Protein AF-A0A355W8N7-F1 (afdb_monomer)

Foldseek 3Di:
DVVVCVVVVHDPVRVVVVVVVVQVVCVVLVWHWDQDPPPGIDIDDDPVSVVVVVVVVVVVVCVVVVDDD

Radius of gyration: 13.93 Å; Cα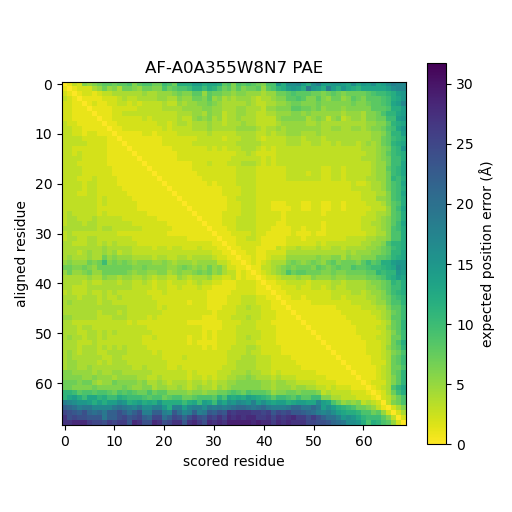 contacts (8 Å, |Δi|>4): 48; chains: 1; bounding box: 40×23×29 Å

Solvent-accessible surface area (backbone atoms only — not comparable to full-atom values): 4113 Å² total; per-residue (Å²): 104,72,69,60,14,60,76,66,76,34,54,70,69,57,39,52,52,53,48,52,55,50,41,57,55,34,46,77,65,62,30,42,75,42,83,40,90,99,68,54,71,42,79,52,62,56,72,66,52,54,52,53,53,52,52,50,53,50,53,56,50,41,67,74,64,71,69,73,132

pLDDT: mean 90.59, std 9.58, range [52.88, 98.19]

Structure (mmCIF, N/CA/C/O backbone):
data_AF-A0A355W8N7-F1
#
_entry.id   AF-A0A355W8N7-F1
#
loop_
_atom_site.group_PDB
_atom_site.id
_atom_site.type_symbol
_atom_site.label_atom_id
_atom_site.label_alt_id
_atom_site.label_comp_id
_atom_site.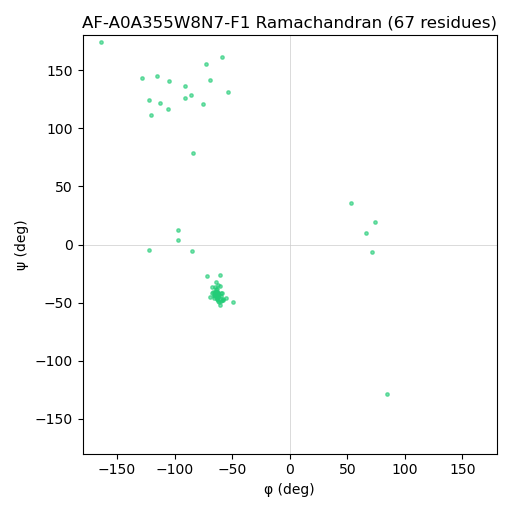label_asym_id
_atom_site.label_entity_id
_atom_site.label_seq_id
_atom_site.pdbx_PDB_ins_code
_atom_site.Cartn_x
_atom_site.Cartn_y
_atom_site.Cartn_z
_atom_site.occupancy
_atom_site.B_iso_or_equiv
_atom_site.auth_seq_id
_atom_site.auth_comp_id
_atom_site.auth_asym_id
_atom_site.auth_atom_id
_atom_site.pdbx_PDB_model_num
ATOM 1 N N . MET A 1 1 ? -10.867 -4.638 7.556 1.00 75.69 1 MET A N 1
ATOM 2 C CA . MET A 1 1 ? -10.196 -3.458 8.133 1.00 75.69 1 MET A CA 1
ATOM 3 C C . MET A 1 1 ? -9.709 -3.702 9.547 1.00 75.69 1 MET A C 1
ATOM 5 O O . MET A 1 1 ? -8.560 -3.383 9.775 1.00 75.69 1 MET A O 1
ATOM 9 N N . ALA A 1 2 ? -10.492 -4.315 10.448 1.00 73.75 2 ALA A N 1
ATOM 10 C CA . ALA A 1 2 ? -10.073 -4.554 11.839 1.00 73.75 2 ALA A CA 1
ATOM 11 C C . ALA A 1 2 ? -8.673 -5.189 11.984 1.00 73.75 2 ALA A C 1
ATOM 13 O O . ALA A 1 2 ? -7.834 -4.644 12.688 1.00 73.75 2 ALA A O 1
ATOM 14 N N . GLU A 1 3 ? -8.389 -6.272 11.254 1.00 83.69 3 GLU A N 1
ATOM 15 C CA . GLU A 1 3 ? -7.070 -6.928 11.295 1.00 83.69 3 GLU A CA 1
ATOM 16 C C . GLU A 1 3 ? -5.930 -6.055 10.750 1.00 83.69 3 GLU A C 1
ATOM 18 O O . GLU A 1 3 ? -4.864 -5.978 11.351 1.00 83.69 3 GLU A O 1
ATOM 23 N N . LEU A 1 4 ? -6.153 -5.366 9.626 1.00 82.06 4 LEU A N 1
ATOM 24 C CA . LEU A 1 4 ? -5.144 -4.489 9.022 1.00 82.06 4 LEU A CA 1
ATOM 25 C C . LEU A 1 4 ? -4.864 -3.269 9.913 1.00 82.06 4 LEU A C 1
ATOM 27 O O . LEU A 1 4 ? -3.710 -2.917 10.115 1.00 82.06 4 LEU A O 1
ATOM 31 N N . GLY A 1 5 ? -5.911 -2.678 10.493 1.00 87.44 5 GLY A N 1
ATOM 32 C CA . GLY A 1 5 ? -5.798 -1.575 11.446 1.00 87.44 5 GLY A CA 1
ATOM 33 C C . GLY A 1 5 ? -5.032 -1.980 12.703 1.00 87.44 5 GLY A C 1
ATOM 34 O O . GLY A 1 5 ? -4.106 -1.279 13.086 1.00 87.44 5 GLY A O 1
ATOM 35 N N . LYS A 1 6 ? -5.322 -3.155 13.286 1.00 89.25 6 LYS A N 1
ATOM 36 C CA . LYS A 1 6 ? -4.566 -3.685 14.435 1.00 89.25 6 LYS A CA 1
ATOM 37 C C . LYS A 1 6 ? -3.081 -3.870 14.120 1.00 89.25 6 LYS A C 1
ATOM 39 O O . LYS A 1 6 ? -2.245 -3.428 14.895 1.00 89.25 6 LYS A O 1
ATOM 44 N N . LYS A 1 7 ? -2.753 -4.491 12.981 1.00 90.06 7 LYS A N 1
ATOM 45 C CA . LYS A 1 7 ? -1.357 -4.739 12.571 1.00 90.06 7 LYS A CA 1
ATOM 46 C C . LYS A 1 7 ? -0.564 -3.459 12.320 1.00 90.06 7 LYS A C 1
ATOM 48 O O . LYS A 1 7 ? 0.641 -3.447 12.530 1.00 90.06 7 LYS A O 1
ATOM 53 N N . LEU A 1 8 ? -1.235 -2.415 11.843 1.00 90.94 8 LEU A N 1
ATOM 54 C CA . LEU A 1 8 ? -0.623 -1.125 11.530 1.00 90.94 8 LEU A CA 1
ATOM 55 C C . LEU A 1 8 ? -0.773 -0.102 12.666 1.00 90.94 8 LEU A C 1
ATOM 57 O O . LEU A 1 8 ? -0.373 1.042 12.489 1.00 90.94 8 LEU A O 1
ATOM 61 N N . TYR A 1 9 ? -1.355 -0.491 13.808 1.00 94.94 9 TYR A N 1
ATOM 62 C CA . TYR A 1 9 ? -1.670 0.403 14.931 1.00 94.94 9 TYR A CA 1
ATOM 63 C C . TYR A 1 9 ? -2.497 1.634 14.521 1.00 94.94 9 TYR A C 1
ATOM 65 O O . TYR A 1 9 ? -2.338 2.729 15.055 1.00 94.94 9 TYR A O 1
ATOM 73 N N . LEU A 1 10 ? -3.408 1.450 13.565 1.00 94.50 10 LEU A N 1
ATOM 74 C CA . LEU A 1 10 ? -4.285 2.494 13.053 1.00 94.50 10 LEU A CA 1
ATOM 75 C C . LEU A 1 10 ? -5.706 2.330 13.589 1.00 94.50 10 LEU A C 1
ATOM 77 O O . LEU A 1 10 ? -6.263 1.227 13.627 1.00 94.50 10 LEU A O 1
ATOM 81 N N . SER A 1 11 ? -6.334 3.466 13.904 1.00 94.38 11 SER A N 1
ATOM 82 C CA . SER A 1 11 ? -7.788 3.527 14.048 1.00 94.38 11 SER A CA 1
ATOM 83 C C . SER A 1 11 ? -8.467 3.094 12.740 1.00 94.38 11 SER A C 1
ATOM 85 O O . SER A 1 11 ? -7.862 3.112 11.664 1.00 94.38 11 SER A O 1
ATOM 87 N N . ARG A 1 12 ? -9.750 2.725 12.804 1.00 90.50 12 ARG A N 1
ATOM 88 C CA . ARG A 1 12 ? -10.494 2.325 11.602 1.00 90.50 12 ARG A CA 1
ATOM 89 C C . ARG A 1 12 ? -10.511 3.426 10.537 1.00 90.50 12 ARG A C 1
ATOM 91 O O . ARG A 1 12 ? -10.231 3.125 9.381 1.00 90.50 12 ARG A O 1
ATOM 98 N N . SER A 1 13 ? -10.813 4.663 10.928 1.00 93.25 13 SER A N 1
ATOM 99 C CA . SER A 1 13 ? -10.873 5.805 10.010 1.00 93.25 13 SER A CA 1
ATOM 100 C C . SER A 1 13 ? -9.499 6.125 9.420 1.00 93.25 13 SER A C 1
ATOM 102 O O . SER A 1 13 ? -9.383 6.337 8.217 1.00 93.25 13 SER A O 1
ATOM 104 N N . SER A 1 14 ? -8.436 6.068 10.230 1.00 94.31 14 SER A N 1
ATOM 105 C CA . SER A 1 14 ? -7.059 6.245 9.748 1.00 94.31 14 SER A CA 1
ATOM 106 C C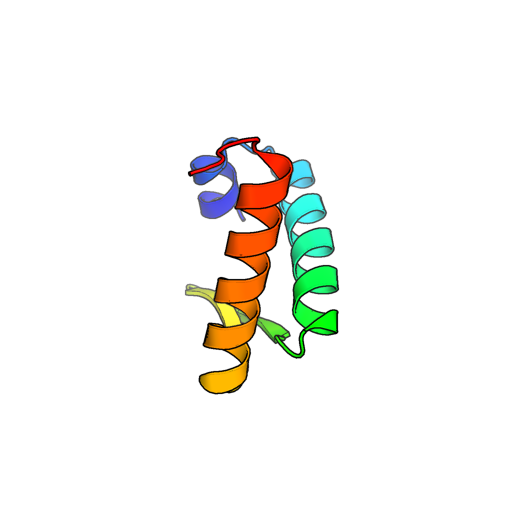 . SER A 1 14 ? -6.658 5.155 8.750 1.00 94.31 14 SER A C 1
ATOM 108 O O . SER A 1 14 ? -6.042 5.454 7.732 1.00 94.31 14 SER A O 1
ATOM 110 N N . ALA A 1 15 ? -7.031 3.898 9.008 1.00 92.06 15 ALA A N 1
ATOM 111 C CA . ALA A 1 15 ? -6.753 2.788 8.102 1.00 92.06 15 ALA A CA 1
ATOM 112 C C . ALA A 1 15 ? -7.533 2.901 6.784 1.00 92.06 15 ALA A C 1
ATOM 114 O O . ALA A 1 15 ? -7.008 2.532 5.740 1.00 92.06 15 ALA A O 1
ATOM 115 N N . GLU A 1 16 ? -8.776 3.387 6.817 1.00 91.56 16 GLU A N 1
ATOM 116 C CA . GLU A 1 16 ? -9.579 3.638 5.613 1.00 91.56 16 GLU A CA 1
ATOM 117 C C . GLU A 1 16 ? -8.973 4.765 4.765 1.00 91.56 16 GLU A C 1
ATOM 119 O O . GLU A 1 16 ? -8.785 4.570 3.567 1.00 91.56 16 GLU A O 1
ATOM 124 N N . LYS A 1 17 ? -8.550 5.873 5.387 1.00 94.00 17 LYS A N 1
ATOM 125 C CA . LYS A 1 17 ? -7.858 6.966 4.689 1.00 94.00 17 LYS A CA 1
ATOM 126 C C . LYS A 1 17 ? -6.526 6.517 4.073 1.00 94.00 17 LYS A C 1
ATOM 128 O O . LYS A 1 17 ? -6.285 6.741 2.893 1.00 94.00 17 LYS A O 1
ATOM 133 N N . ALA A 1 18 ? -5.684 5.826 4.844 1.00 93.25 18 ALA A N 1
ATOM 134 C CA . ALA A 1 18 ? -4.404 5.317 4.349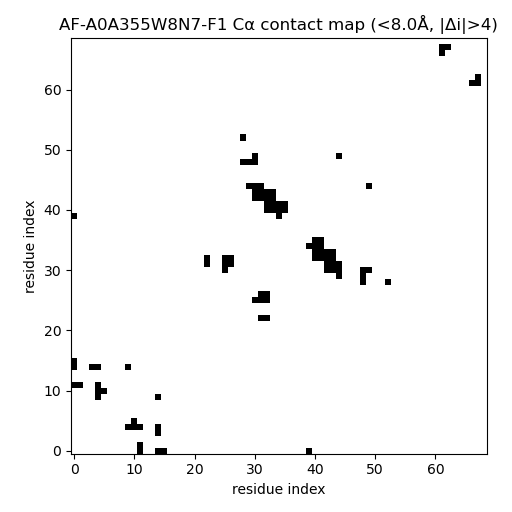 1.00 93.25 18 ALA A CA 1
ATOM 135 C C . ALA A 1 18 ? -4.587 4.304 3.205 1.00 93.25 18 ALA A C 1
ATOM 137 O O . ALA A 1 18 ? -3.783 4.247 2.277 1.00 93.25 18 ALA A O 1
ATOM 138 N N . LEU A 1 19 ? -5.656 3.503 3.255 1.00 93.12 19 LEU A N 1
ATOM 139 C CA . LEU A 1 19 ? -6.003 2.575 2.185 1.00 93.12 19 LEU A CA 1
ATOM 140 C C . LEU A 1 19 ? -6.404 3.307 0.900 1.00 93.12 19 LEU A C 1
ATOM 142 O O . LEU A 1 19 ? -6.018 2.864 -0.178 1.00 93.12 19 LEU A O 1
ATOM 146 N N . GLU A 1 20 ? -7.162 4.398 1.004 1.00 94.06 20 GLU A N 1
ATOM 147 C CA . GLU A 1 20 ? -7.539 5.229 -0.141 1.00 94.06 20 GLU A CA 1
ATOM 148 C C . GLU A 1 20 ? -6.306 5.867 -0.796 1.00 94.06 20 GLU A C 1
ATOM 150 O O . GLU A 1 20 ? -6.117 5.748 -2.007 1.00 94.06 20 GLU A O 1
ATOM 155 N N . GLU A 1 21 ? -5.409 6.447 0.005 1.00 95.12 21 GLU A N 1
ATOM 156 C CA . GLU A 1 21 ? -4.133 7.000 -0.468 1.00 95.12 21 GLU A CA 1
ATOM 157 C C . GLU A 1 21 ? -3.26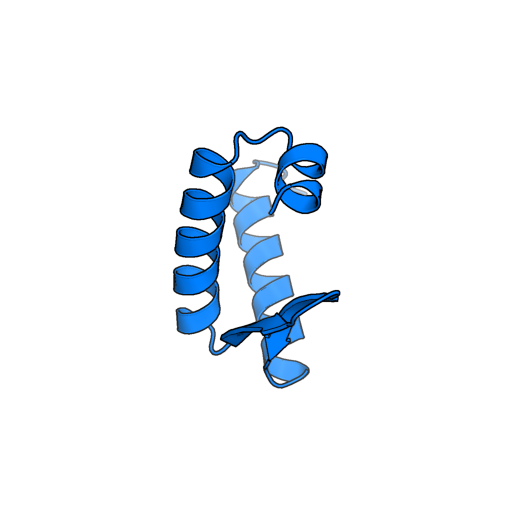8 5.922 -1.148 1.00 95.12 21 GLU A C 1
ATOM 159 O O . GLU A 1 21 ? -2.742 6.128 -2.247 1.00 95.12 21 GLU A O 1
ATOM 164 N N . ALA A 1 22 ? -3.172 4.734 -0.539 1.00 93.94 22 ALA A N 1
ATOM 165 C CA . ALA A 1 22 ? -2.456 3.601 -1.115 1.00 93.94 22 ALA A CA 1
ATOM 166 C C . ALA A 1 22 ? -3.089 3.127 -2.431 1.00 93.94 22 ALA A C 1
ATOM 168 O O . ALA A 1 22 ? -2.369 2.815 -3.378 1.00 93.94 22 ALA A O 1
ATOM 169 N N . GLN A 1 23 ? -4.421 3.087 -2.519 1.00 95.88 23 GLN A N 1
ATOM 170 C CA . GLN A 1 23 ? -5.127 2.705 -3.739 1.00 95.88 23 GLN A CA 1
ATOM 171 C C . GLN A 1 23 ? -4.841 3.692 -4.875 1.00 95.88 23 GLN A C 1
ATOM 173 O O . GLN A 1 23 ? -4.482 3.255 -5.966 1.00 95.88 23 GLN A O 1
ATOM 178 N N . GLN A 1 24 ? -4.923 5.000 -4.617 1.00 96.75 24 GLN A N 1
ATOM 179 C CA . GLN A 1 24 ? -4.609 6.025 -5.617 1.00 96.75 24 GLN A CA 1
ATOM 180 C C . GLN A 1 24 ? -3.161 5.914 -6.111 1.00 96.75 24 GLN A C 1
ATOM 182 O O . GLN A 1 24 ? -2.899 6.046 -7.307 1.00 96.75 24 GLN A O 1
ATOM 187 N N . TRP A 1 25 ? -2.209 5.658 -5.208 1.00 96.31 25 TRP A N 1
ATOM 188 C CA . TRP A 1 25 ? -0.810 5.466 -5.589 1.00 96.31 25 TRP A CA 1
ATOM 189 C C . TRP A 1 25 ? -0.623 4.204 -6.440 1.00 96.31 25 TRP A C 1
ATOM 191 O O . TRP A 1 25 ? 0.003 4.267 -7.496 1.00 96.31 25 TRP A O 1
ATOM 201 N N . LEU A 1 26 ? -1.211 3.075 -6.039 1.00 97.00 26 LEU A N 1
ATOM 202 C CA . LEU A 1 26 ? -1.132 1.812 -6.779 1.00 97.00 26 LEU A CA 1
ATOM 203 C C . LEU A 1 26 ? -1.763 1.915 -8.175 1.00 97.00 26 LEU A C 1
ATOM 205 O O . LEU A 1 26 ? -1.178 1.429 -9.144 1.00 97.00 26 LEU A O 1
ATOM 209 N N . GLU A 1 27 ? -2.909 2.586 -8.304 1.00 96.75 27 GLU A N 1
ATOM 210 C CA . GLU A 1 27 ? -3.601 2.754 -9.587 1.00 96.75 27 GLU A CA 1
ATOM 211 C C . GLU A 1 27 ? -2.766 3.551 -10.595 1.00 96.75 27 GLU A C 1
ATOM 213 O O . GLU A 1 27 ? -2.699 3.159 -11.762 1.00 96.75 27 GLU A O 1
ATOM 218 N N . LYS A 1 28 ? -2.042 4.590 -10.149 1.00 96.94 28 LYS A N 1
ATOM 219 C CA . LYS A 1 28 ? -1.091 5.339 -10.997 1.00 96.94 28 LYS A CA 1
ATOM 220 C C . LYS A 1 28 ? 0.036 4.464 -11.557 1.00 96.94 28 LYS A C 1
ATOM 222 O O . LYS A 1 28 ? 0.549 4.763 -12.627 1.00 96.94 28 LYS A O 1
ATOM 227 N N . HIS A 1 29 ? 0.380 3.373 -10.870 1.00 96.50 29 HIS A N 1
ATOM 228 C CA . HIS A 1 29 ? 1.395 2.404 -11.299 1.00 96.50 29 HIS A CA 1
ATOM 229 C C . HIS A 1 29 ? 0.785 1.179 -12.001 1.00 96.50 29 HIS A C 1
ATOM 231 O O . HIS A 1 29 ? 1.455 0.168 -12.195 1.00 96.50 29 HIS A O 1
ATOM 237 N N . GLY A 1 30 ? -0.500 1.225 -12.371 1.00 96.88 30 GLY A N 1
ATOM 238 C CA . GLY A 1 30 ? -1.172 0.119 -13.055 1.00 96.88 30 GLY A CA 1
ATOM 239 C C . GLY A 1 30 ? -1.491 -1.079 -12.153 1.00 96.88 30 GLY A C 1
ATOM 240 O O . GLY A 1 30 ? -1.739 -2.180 -12.652 1.00 96.88 30 GLY A O 1
ATOM 241 N N . ILE A 1 31 ? -1.507 -0.892 -10.830 1.00 98.19 31 ILE A N 1
ATOM 242 C CA . ILE A 1 31 ? -1.872 -1.922 -9.856 1.00 98.19 31 ILE A CA 1
ATOM 243 C C . ILE A 1 31 ? -3.265 -1.633 -9.306 1.00 98.19 31 ILE A C 1
ATOM 245 O O . ILE A 1 31 ? -3.491 -0.647 -8.614 1.00 98.19 31 ILE A O 1
ATOM 249 N N . ARG A 1 32 ? -4.216 -2.539 -9.550 1.00 97.31 32 ARG A N 1
ATOM 250 C CA . ARG A 1 32 ? -5.568 -2.406 -8.995 1.00 97.31 32 ARG A CA 1
ATOM 251 C C . ARG A 1 32 ? -5.664 -3.104 -7.648 1.00 97.31 32 ARG A C 1
ATOM 253 O O . ARG A 1 32 ? -5.398 -4.303 -7.559 1.00 97.31 32 ARG A O 1
ATOM 260 N N . LEU A 1 33 ? -6.119 -2.394 -6.622 1.00 95.12 33 LEU A N 1
ATOM 261 C CA . LEU A 1 33 ? -6.456 -3.004 -5.341 1.00 95.12 33 LEU A CA 1
ATOM 262 C C . LEU A 1 33 ? -7.899 -3.527 -5.374 1.00 95.12 33 LEU A C 1
ATOM 2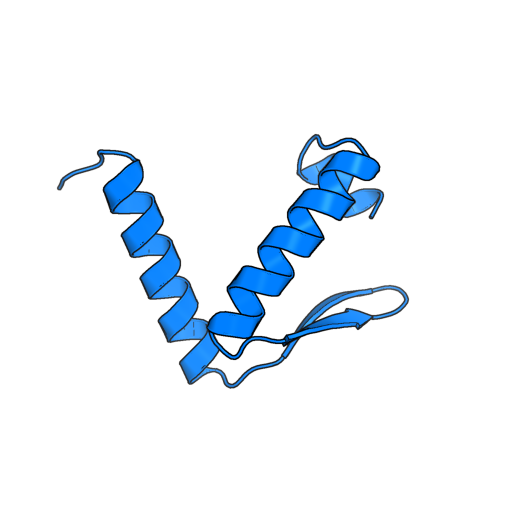64 O O . LEU A 1 33 ? -8.829 -2.817 -5.743 1.00 95.12 33 LEU A O 1
ATOM 268 N N . GLN A 1 34 ? -8.102 -4.789 -5.009 1.00 93.31 34 GLN A N 1
ATOM 269 C CA . GLN A 1 34 ? -9.410 -5.437 -4.999 1.00 93.31 34 GLN A CA 1
ATOM 270 C C . GLN A 1 34 ? -9.739 -5.958 -3.608 1.00 93.31 34 GLN A C 1
ATOM 272 O O . GLN A 1 34 ? -9.020 -6.783 -3.043 1.00 93.31 34 GLN A O 1
ATOM 277 N N . LYS A 1 35 ? -10.878 -5.525 -3.071 1.00 90.38 35 LYS A N 1
ATOM 278 C CA . LYS A 1 35 ? -11.436 -6.092 -1.846 1.00 90.38 35 LYS A CA 1
ATOM 279 C C . LYS A 1 35 ? -12.050 -7.457 -2.153 1.00 90.38 35 LYS A C 1
ATOM 281 O O . LYS A 1 35 ? -12.983 -7.560 -2.945 1.00 90.38 35 LYS A O 1
ATOM 286 N N . LYS A 1 36 ? -11.566 -8.507 -1.490 1.00 90.69 36 LYS A N 1
ATOM 287 C CA . LYS A 1 36 ? -12.107 -9.866 -1.580 1.00 90.69 36 LYS A CA 1
ATOM 288 C C . LYS A 1 36 ? -12.737 -10.272 -0.254 1.00 90.69 36 LYS A C 1
ATOM 290 O O . LYS A 1 36 ? -12.082 -10.297 0.791 1.00 90.69 36 LYS A O 1
ATOM 295 N N . ARG A 1 37 ? -14.028 -10.616 -0.296 1.00 87.44 37 ARG A N 1
ATOM 296 C CA . ARG A 1 37 ? -14.786 -11.065 0.882 1.00 87.44 37 ARG A CA 1
ATOM 297 C C . ARG A 1 37 ? -14.063 -12.234 1.561 1.00 87.44 37 ARG A C 1
ATOM 299 O O . ARG A 1 37 ? -13.623 -13.164 0.891 1.00 87.44 37 ARG A O 1
ATOM 306 N N . GLY A 1 38 ? -13.892 -12.139 2.880 1.00 86.69 38 GLY A N 1
ATOM 307 C CA . GLY A 1 38 ? -13.204 -13.145 3.698 1.00 86.69 38 GLY A CA 1
ATOM 308 C C . GLY A 1 38 ? -11.682 -13.237 3.516 1.00 86.69 38 GLY A C 1
ATOM 309 O O . GLY A 1 38 ? -11.049 -13.962 4.270 1.00 86.69 38 GLY A O 1
ATOM 310 N N . LYS A 1 39 ? -11.076 -12.517 2.557 1.00 85.06 39 LYS A N 1
ATOM 311 C CA . LYS A 1 39 ? -9.625 -12.579 2.277 1.00 85.06 39 LYS A CA 1
ATOM 312 C C . LYS A 1 39 ? -8.896 -11.237 2.388 1.00 85.06 39 LYS A C 1
ATOM 314 O O . LYS A 1 39 ? -7.680 -11.196 2.267 1.00 85.06 39 LYS A O 1
ATOM 319 N N . GLY A 1 40 ? -9.616 -10.141 2.627 1.00 88.94 40 GLY A N 1
ATOM 320 C CA . GLY A 1 40 ? -9.017 -8.811 2.743 1.00 88.94 40 GLY A CA 1
ATOM 321 C C . GLY A 1 40 ? -8.825 -8.154 1.379 1.00 88.94 40 GLY A C 1
ATOM 322 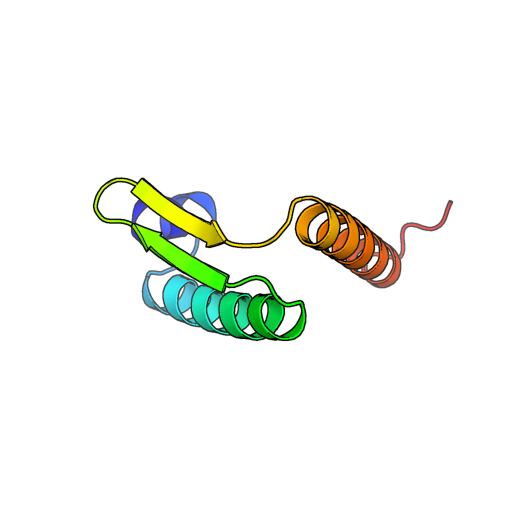O O . GLY A 1 40 ? -9.781 -8.069 0.610 1.00 88.94 40 GLY A O 1
ATOM 323 N N . PHE A 1 41 ? -7.619 -7.665 1.096 1.00 90.44 41 PHE A N 1
ATOM 324 C CA . PHE A 1 41 ? -7.290 -6.963 -0.146 1.00 90.44 41 PHE A CA 1
ATOM 325 C 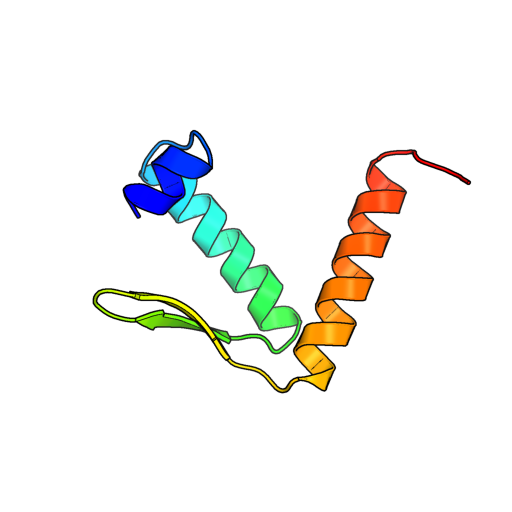C . PHE A 1 41 ? -6.270 -7.749 -0.960 1.00 90.44 41 PHE A C 1
ATOM 327 O O . PHE A 1 41 ? -5.383 -8.393 -0.407 1.00 90.44 41 PHE A O 1
ATOM 334 N N . LEU A 1 42 ? -6.411 -7.687 -2.278 1.00 92.94 42 LEU A N 1
ATOM 335 C CA . LEU A 1 42 ? -5.520 -8.309 -3.248 1.00 92.94 42 LEU A CA 1
ATOM 336 C C . LEU A 1 42 ? -5.093 -7.265 -4.272 1.00 92.94 42 LEU A C 1
ATOM 338 O O . LEU A 1 42 ? -5.905 -6.438 -4.678 1.00 92.94 42 LEU A O 1
ATOM 342 N N . THR A 1 43 ? -3.850 -7.331 -4.729 1.00 95.00 43 THR A N 1
ATOM 343 C CA . THR A 1 43 ? -3.382 -6.547 -5.871 1.00 95.00 43 THR A CA 1
ATOM 344 C C . THR A 1 43 ? -3.579 -7.342 -7.160 1.00 95.00 43 THR A C 1
ATOM 346 O O . THR A 1 43 ? -3.314 -8.543 -7.218 1.00 95.00 43 THR A O 1
ATOM 349 N N . LYS A 1 44 ? -4.069 -6.679 -8.208 1.00 96.88 44 LYS A N 1
ATOM 350 C CA . LYS A 1 44 ? -4.243 -7.247 -9.546 1.00 96.88 44 LYS A CA 1
ATOM 351 C C . LYS A 1 44 ? -3.415 -6.441 -10.541 1.00 96.88 44 LYS A C 1
ATOM 353 O O . LYS A 1 44 ? -3.717 -5.278 -10.797 1.00 96.88 44 LYS A O 1
ATOM 358 N N . CYS A 1 45 ? -2.369 -7.071 -11.064 1.00 97.38 45 CYS A N 1
ATOM 359 C CA . CYS A 1 45 ? -1.433 -6.533 -12.052 1.00 97.38 45 CYS A CA 1
ATOM 360 C C . CYS A 1 45 ? -0.628 -7.685 -12.677 1.00 97.38 45 CYS A C 1
ATOM 362 O O . CYS A 1 45 ? -0.765 -8.836 -12.253 1.00 97.38 45 CYS A O 1
ATOM 364 N N . SER A 1 46 ? 0.192 -7.387 -13.687 1.00 98.06 46 SER A N 1
ATOM 365 C CA . SER A 1 46 ? 1.183 -8.341 -14.190 1.00 98.06 46 SER A CA 1
ATOM 366 C C . SER A 1 46 ? 2.340 -8.485 -13.197 1.00 98.06 46 SER A C 1
ATOM 368 O O . SER A 1 46 ? 2.633 -7.578 -12.418 1.00 98.06 46 SER A O 1
ATOM 370 N N . GLU A 1 47 ? 3.033 -9.622 -13.243 1.00 98.00 47 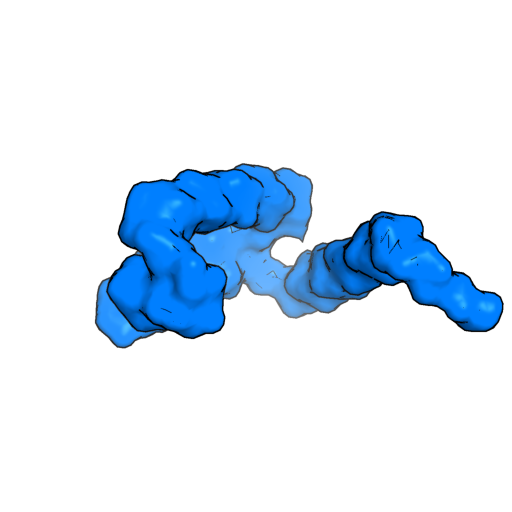GLU A N 1
ATOM 371 C CA . GLU A 1 47 ? 4.199 -9.862 -12.386 1.00 98.00 47 GLU A CA 1
ATOM 372 C C . GLU A 1 47 ? 5.322 -8.841 -12.639 1.00 98.00 47 GLU A C 1
ATOM 374 O O . GLU A 1 47 ? 5.978 -8.402 -11.695 1.00 98.00 47 GLU A O 1
ATOM 379 N N . LEU A 1 48 ? 5.503 -8.414 -13.896 1.00 97.94 48 LEU A N 1
ATOM 380 C CA . LEU A 1 48 ? 6.469 -7.378 -14.266 1.00 97.94 48 LEU A CA 1
ATOM 381 C C . LEU A 1 48 ? 6.157 -6.048 -13.568 1.00 97.94 48 LEU A C 1
ATOM 383 O O . LEU A 1 48 ? 7.026 -5.504 -12.892 1.00 97.94 48 LEU A O 1
ATOM 387 N N . VAL A 1 49 ? 4.909 -5.572 -13.672 1.00 98.12 49 VAL A N 1
ATOM 388 C CA . VAL A 1 49 ? 4.459 -4.335 -13.011 1.00 98.12 49 VAL A CA 1
ATOM 389 C C . VAL A 1 49 ? 4.673 -4.443 -11.504 1.00 98.12 49 VAL A C 1
ATOM 391 O O . VAL A 1 49 ? 5.291 -3.568 -10.906 1.00 98.12 49 VAL A O 1
ATOM 394 N N . ARG A 1 50 ? 4.269 -5.564 -10.892 1.00 97.25 50 ARG A N 1
ATOM 395 C CA . ARG A 1 50 ? 4.449 -5.791 -9.453 1.00 97.25 50 ARG A CA 1
ATOM 396 C C . ARG A 1 50 ? 5.910 -5.650 -9.015 1.00 97.25 50 ARG A C 1
ATOM 398 O O . ARG A 1 50 ? 6.176 -5.018 -7.995 1.00 97.25 50 ARG A O 1
ATOM 405 N N . ARG A 1 51 ? 6.849 -6.247 -9.757 1.00 97.88 51 ARG A N 1
ATOM 406 C CA . ARG A 1 51 ? 8.285 -6.196 -9.437 1.00 97.88 51 ARG A CA 1
ATOM 407 C C . ARG A 1 51 ? 8.873 -4.805 -9.640 1.00 97.88 51 ARG A C 1
ATOM 409 O O . ARG A 1 51 ? 9.589 -4.336 -8.760 1.00 97.88 51 ARG A O 1
ATOM 416 N N . MET A 1 52 ? 8.551 -4.150 -10.755 1.00 98.19 52 MET A N 1
ATOM 417 C CA . MET A 1 52 ? 9.042 -2.802 -11.050 1.00 98.19 52 MET A CA 1
ATOM 418 C C . MET A 1 52 ? 8.569 -1.793 -10.002 1.00 98.19 52 MET A C 1
ATOM 420 O O . MET A 1 52 ? 9.391 -1.093 -9.418 1.00 98.19 52 MET A O 1
ATOM 424 N N . THR A 1 53 ? 7.273 -1.786 -9.684 1.00 97.69 53 THR A N 1
ATOM 425 C CA . THR A 1 53 ? 6.706 -0.866 -8.691 1.00 97.69 53 THR A CA 1
ATOM 426 C C . THR A 1 53 ? 7.247 -1.127 -7.284 1.00 97.69 53 THR A C 1
ATOM 428 O O . THR A 1 53 ? 7.481 -0.187 -6.530 1.00 97.69 53 THR A O 1
ATOM 431 N N . ALA A 1 54 ? 7.491 -2.389 -6.909 1.00 96.06 54 ALA A N 1
ATOM 432 C CA . ALA A 1 54 ? 8.117 -2.705 -5.624 1.00 96.06 54 ALA A CA 1
ATOM 433 C C . ALA A 1 54 ? 9.566 -2.189 -5.538 1.00 96.06 54 ALA A C 1
ATOM 435 O O . ALA A 1 54 ? 9.960 -1.652 -4.502 1.00 96.06 54 ALA A O 1
ATOM 436 N N . ALA A 1 55 ? 10.344 -2.323 -6.617 1.00 96.31 55 ALA A N 1
ATOM 437 C CA . ALA A 1 55 ? 11.709 -1.803 -6.684 1.00 96.31 55 ALA A CA 1
ATOM 438 C C . ALA A 1 55 ? 11.740 -0.267 -6.623 1.00 96.31 55 ALA A C 1
ATOM 440 O O . ALA A 1 55 ? 12.532 0.303 -5.875 1.00 96.31 55 ALA A O 1
ATOM 441 N N . GLU A 1 56 ? 10.838 0.398 -7.348 1.00 95.38 56 GLU A N 1
ATOM 442 C CA . GLU A 1 56 ? 10.665 1.852 -7.304 1.00 95.38 56 GLU A CA 1
ATOM 443 C C . GLU A 1 56 ? 10.302 2.334 -5.893 1.00 95.38 56 GLU A C 1
ATOM 445 O O . GLU A 1 56 ? 10.955 3.228 -5.355 1.00 95.38 56 GLU A O 1
ATOM 450 N N . LEU A 1 57 ? 9.316 1.697 -5.250 1.00 94.69 57 LEU A N 1
ATOM 451 C CA . LEU A 1 57 ? 8.910 2.031 -3.884 1.00 94.69 57 LEU A CA 1
ATOM 452 C C . LEU A 1 57 ? 10.075 1.891 -2.897 1.00 94.69 57 LEU A C 1
ATOM 454 O O . LEU A 1 57 ? 10.260 2.745 -2.029 1.00 94.69 57 LEU A O 1
ATOM 458 N N . PHE A 1 58 ? 10.880 0.836 -3.040 1.00 94.38 58 PHE A N 1
ATOM 459 C CA . PHE A 1 58 ? 12.063 0.629 -2.210 1.00 94.38 58 PHE A CA 1
ATOM 460 C C . PHE A 1 58 ? 13.125 1.715 -2.436 1.00 94.38 58 PHE A C 1
ATOM 462 O O . PHE A 1 58 ? 13.676 2.242 -1.468 1.00 94.38 58 PHE A O 1
ATOM 469 N N . ALA A 1 59 ? 13.379 2.104 -3.688 1.00 93.56 59 ALA A N 1
ATOM 470 C CA . ALA A 1 59 ? 14.303 3.188 -4.013 1.00 93.56 59 ALA A CA 1
ATOM 471 C C . ALA A 1 59 ? 13.840 4.536 -3.429 1.00 93.56 59 ALA A C 1
ATOM 473 O O . ALA A 1 59 ? 14.643 5.255 -2.830 1.00 93.56 59 ALA A O 1
ATOM 474 N N . LEU A 1 60 ? 12.541 4.844 -3.529 1.00 92.00 60 LEU A N 1
ATOM 475 C CA . LEU A 1 60 ? 11.928 6.039 -2.937 1.00 92.00 60 LEU A CA 1
ATOM 476 C C . LEU A 1 60 ? 12.016 6.040 -1.407 1.00 92.00 60 LEU A C 1
ATOM 478 O O . LEU A 1 60 ? 12.277 7.074 -0.795 1.00 92.00 60 LEU A O 1
ATOM 482 N N . TYR A 1 61 ? 11.792 4.889 -0.772 1.00 90.88 61 TYR A N 1
ATOM 483 C CA . TYR A 1 61 ? 11.946 4.762 0.674 1.00 90.88 61 TYR A CA 1
ATOM 484 C C . TYR A 1 61 ? 13.398 5.002 1.095 1.00 90.88 61 TYR A C 1
ATOM 486 O O . TYR A 1 61 ? 13.658 5.751 2.039 1.00 90.88 61 TYR A O 1
ATOM 494 N N . ARG A 1 62 ? 14.352 4.410 0.370 1.00 89.25 62 ARG A N 1
ATOM 495 C CA . ARG A 1 62 ? 15.778 4.559 0.658 1.00 89.25 62 ARG A CA 1
ATOM 496 C C . ARG A 1 62 ? 16.236 6.012 0.543 1.00 89.25 62 ARG A C 1
ATOM 498 O O . ARG A 1 62 ? 16.925 6.487 1.442 1.00 89.25 62 ARG A O 1
ATOM 505 N N . SER A 1 63 ? 15.828 6.722 -0.511 1.00 88.31 63 SER A N 1
ATOM 506 C CA . SER A 1 63 ? 16.201 8.129 -0.703 1.00 88.31 63 SER A CA 1
ATOM 507 C C . SER A 1 63 ? 15.636 9.035 0.394 1.00 88.31 63 SER A C 1
ATOM 509 O O . SER A 1 63 ? 16.336 9.921 0.874 1.00 88.31 63 SER A O 1
ATOM 511 N N . LYS A 1 64 ? 14.407 8.774 0.857 1.00 84.81 64 LYS A N 1
ATOM 512 C CA . LYS A 1 64 ? 13.785 9.514 1.967 1.00 84.81 64 LYS A CA 1
ATOM 513 C C . LYS A 1 64 ? 14.383 9.197 3.338 1.00 84.81 64 LYS A C 1
ATOM 515 O O . LYS A 1 64 ? 14.320 10.040 4.224 1.00 84.81 64 LYS A O 1
ATOM 520 N N . SER A 1 65 ? 14.940 8.000 3.519 1.00 77.62 65 SER A N 1
ATOM 521 C CA . SER A 1 65 ? 15.445 7.537 4.819 1.00 77.62 65 SER A CA 1
ATOM 522 C C . SER A 1 65 ? 16.881 7.983 5.118 1.00 77.62 65 SER A C 1
ATOM 524 O O . SER A 1 65 ? 17.378 7.702 6.202 1.00 77.62 65 SER A O 1
ATOM 526 N N . GLY A 1 66 ? 17.578 8.633 4.176 1.00 61.62 66 GLY A N 1
ATOM 527 C CA . GLY A 1 66 ? 18.969 9.074 4.366 1.00 61.62 66 GLY A CA 1
ATOM 528 C C . GLY A 1 66 ? 19.994 7.937 4.510 1.00 61.62 66 GLY A C 1
ATOM 529 O O . GLY A 1 66 ? 21.145 8.193 4.846 1.00 61.62 66 GLY A O 1
ATOM 530 N N . ILE A 1 67 ? 19.607 6.682 4.249 1.00 59.47 67 ILE A N 1
ATOM 531 C CA . ILE A 1 67 ? 20.485 5.508 4.353 1.00 59.47 67 ILE A CA 1
ATOM 532 C C . ILE A 1 67 ? 21.278 5.372 3.041 1.00 59.47 67 ILE A C 1
ATOM 534 O O . ILE A 1 67 ? 20.933 4.598 2.134 1.00 59.47 67 ILE A O 1
ATOM 538 N N . GLY A 1 68 ? 22.322 6.192 2.924 1.00 59.47 68 GLY A N 1
ATOM 539 C CA . GLY A 1 68 ? 23.367 6.057 1.909 1.00 59.47 68 GLY A CA 1
ATOM 540 C C . GLY A 1 68 ? 24.228 4.818 2.172 1.00 59.47 68 GLY A C 1
ATOM 541 O O . GLY A 1 68 ? 24.450 4.459 3.325 1.00 59.47 68 GLY A O 1
ATOM 542 N N . THR A 1 69 ? 24.622 4.125 1.098 1.00 52.88 69 THR A N 1
ATOM 543 C CA . THR A 1 69 ? 25.754 3.174 1.107 1.00 52.88 69 THR A CA 1
ATOM 544 C C . THR A 1 69 ? 27.045 3.886 1.457 1.00 52.88 69 THR A C 1
ATOM 546 O O . THR A 1 69 ? 27.215 5.001 0.911 1.00 52.88 69 THR A O 1
#

Mean predicted aligned error: 4.72 Å

Nearest PDB structures (foldseek):
  5k5o-assembly1_D  TM=4.707E-01  e=2.963E+00  Sulfolobus sp. NOB8H2
  5hs8-assembly1_A  TM=4.249E-01  e=4.433E+00  Bacillus subtilis subsp. subtilis str. 168
  4a5n-assembly2_D  TM=3.875E-01  e=8.112E+00  Bacillus subtilis

Secondary structure (DSSP, 8-state):
-HHHHHHTT--HHHHHHHHHHHHHHHHHTT-EEEEETTTEEEEES-HHHHHHHHHHHHHHHHHHTT---

Sequence (69 aa):
MAELGKKLYLSRSSAEKALEEAQQWLEKHGIRLQKKRGKGFLTKCSELVRRMTAAELFALYRSKSGIGT